Protein AF-A0A920SSQ0-F1 (afdb_monomer)

Sequence (78 aa):
MGDRYREGINKRREILGEDYVDQAQESTTAFDVDFQDFITRYAWGEVWERGVLDIRERHLITLAILCGSVHMKNSYAP

Secondary structure (DSSP, 8-state):
--HHHHHHHHHHHHHH-HHHHHHHHHT--TTTHHHHHHHIIIIIIIIITT-SS-HHHHHHHHHHHHHHHHHHHHTT--

Foldseek 3Di:
DDPLLVQLLVQCCVPVNDVVSVVVVVPDDPVCVVVVSVCSRDVRSDVVPVPPDDPVVVVVVVVVVVVVVVVVVVVPDD

Radius of gyration: 14.91 Å; Cα contacts (8 Å, |Δi|>4): 49; chains: 1; bounding box: 33×24×41 Å

Structure (mmCIF, N/CA/C/O backbone):
data_AF-A0A920SSQ0-F1
#
_entry.id   AF-A0A920SSQ0-F1
#
loop_
_atom_site.group_PDB
_atom_site.id
_atom_site.type_symbol
_atom_site.label_atom_id
_atom_site.label_alt_id
_atom_site.label_comp_id
_atom_site.label_asym_id
_atom_site.label_entity_id
_atom_site.label_seq_id
_atom_site.pdbx_PDB_ins_code
_atom_site.Cartn_x
_atom_site.Cartn_y
_atom_site.Cartn_z
_atom_site.occupancy
_atom_site.B_iso_or_equiv
_atom_site.auth_seq_id
_atom_site.auth_comp_id
_atom_site.auth_asym_id
_atom_si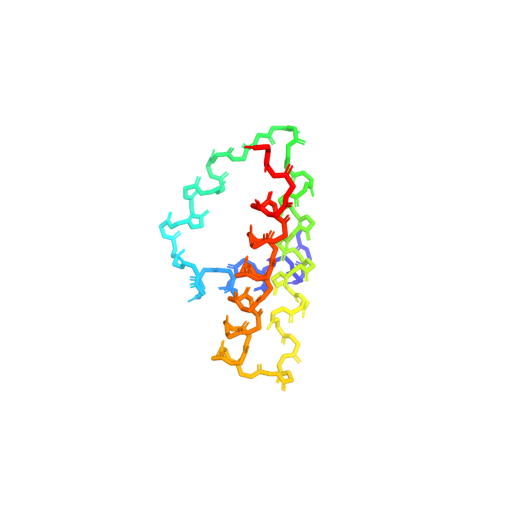te.auth_atom_id
_atom_site.pdbx_PDB_model_num
ATOM 1 N N . MET A 1 1 ? -13.472 11.127 -9.763 1.00 52.53 1 MET A N 1
ATOM 2 C CA . MET A 1 1 ? -12.401 10.123 -9.584 1.00 52.53 1 MET A CA 1
ATOM 3 C C . MET A 1 1 ? -11.653 9.969 -10.898 1.00 52.53 1 MET A C 1
ATOM 5 O O . MET A 1 1 ? -12.285 9.620 -11.884 1.00 52.53 1 MET A O 1
ATOM 9 N N . GLY A 1 2 ? -10.364 10.315 -10.939 1.00 69.00 2 GLY A N 1
ATOM 10 C CA . GLY A 1 2 ? -9.541 10.201 -12.152 1.00 69.00 2 GLY A CA 1
ATOM 11 C C . GLY A 1 2 ? -9.178 8.752 -12.493 1.00 69.00 2 GLY A C 1
ATOM 12 O O . GLY A 1 2 ? -9.294 7.872 -11.638 1.00 69.00 2 GLY A O 1
ATOM 13 N N . ASP A 1 3 ? -8.706 8.517 -13.720 1.00 86.38 3 ASP A N 1
ATOM 14 C CA . ASP A 1 3 ? -8.395 7.178 -14.251 1.00 86.38 3 ASP A CA 1
ATOM 15 C C . ASP A 1 3 ? -7.488 6.343 -13.334 1.00 86.38 3 ASP A C 1
ATOM 17 O O . ASP A 1 3 ? -7.751 5.161 -13.125 1.00 86.38 3 ASP A O 1
ATOM 21 N N . ARG A 1 4 ? -6.520 6.976 -12.657 1.00 91.50 4 ARG A N 1
ATOM 22 C CA . ARG A 1 4 ? -5.600 6.309 -11.717 1.00 91.50 4 ARG A CA 1
ATOM 23 C C . ARG A 1 4 ? -6.272 5.651 -10.518 1.00 91.50 4 ARG A C 1
ATOM 25 O O . ARG A 1 4 ? -5.800 4.624 -10.048 1.00 91.50 4 ARG A O 1
ATOM 32 N N . TYR A 1 5 ? -7.366 6.219 -10.007 1.00 94.50 5 TYR A N 1
ATOM 33 C CA . TYR A 1 5 ? -8.085 5.591 -8.893 1.00 94.50 5 TYR A CA 1
ATOM 34 C C . TYR A 1 5 ? -8.767 4.303 -9.359 1.00 94.50 5 TYR A C 1
ATOM 36 O O . TYR A 1 5 ? -8.717 3.285 -8.677 1.00 94.50 5 TYR A O 1
ATOM 44 N N . ARG A 1 6 ? -9.384 4.346 -10.546 1.00 95.06 6 ARG A N 1
ATOM 45 C CA . ARG A 1 6 ? -10.094 3.207 -11.135 1.00 95.06 6 ARG A CA 1
ATOM 46 C C . ARG A 1 6 ? -9.135 2.080 -11.521 1.00 95.06 6 ARG A C 1
ATOM 48 O O . ARG A 1 6 ? -9.419 0.921 -11.249 1.00 95.06 6 ARG A O 1
ATOM 55 N N . GLU A 1 7 ? -7.995 2.413 -12.115 1.00 94.81 7 GLU A N 1
ATOM 56 C CA . GLU A 1 7 ? -6.918 1.447 -12.371 1.00 94.81 7 GLU A CA 1
ATOM 57 C C . GLU A 1 7 ? -6.423 0.837 -11.054 1.00 94.81 7 GLU A C 1
ATOM 59 O O . GLU A 1 7 ? -6.385 -0.383 -10.900 1.00 94.81 7 GLU A O 1
ATOM 64 N N . GLY A 1 8 ? -6.161 1.686 -10.057 1.00 96.38 8 GLY A N 1
ATOM 65 C CA . GLY A 1 8 ? -5.694 1.249 -8.750 1.00 96.38 8 GLY A CA 1
ATOM 66 C C . GLY A 1 8 ? -6.658 0.313 -8.027 1.00 96.38 8 GLY A C 1
ATOM 67 O O . GLY A 1 8 ? -6.225 -0.712 -7.505 1.00 96.38 8 GLY A O 1
ATOM 68 N N . ILE A 1 9 ? -7.963 0.607 -8.013 1.00 96.62 9 ILE A N 1
ATOM 69 C CA . ILE A 1 9 ? -8.929 -0.266 -7.335 1.00 96.62 9 ILE A CA 1
ATOM 70 C C . ILE A 1 9 ? -9.049 -1.627 -8.033 1.00 96.62 9 ILE A C 1
ATOM 72 O O . ILE A 1 9 ? -9.115 -2.650 -7.355 1.00 96.62 9 ILE A O 1
ATOM 76 N N . ASN A 1 10 ? -8.975 -1.658 -9.368 1.00 96.06 10 ASN A N 1
ATOM 77 C CA . ASN A 1 10 ? -8.998 -2.901 -10.137 1.00 96.06 10 ASN A CA 1
ATOM 78 C C . ASN A 1 10 ? -7.757 -3.753 -9.850 1.00 96.06 10 ASN A C 1
ATOM 80 O O . ASN A 1 10 ? -7.887 -4.929 -9.516 1.00 96.06 10 ASN A O 1
ATOM 84 N N . LYS A 1 11 ? -6.560 -3.153 -9.893 1.00 95.81 11 LYS A N 1
ATOM 85 C CA . LYS A 1 11 ? -5.308 -3.855 -9.576 1.00 95.81 11 LYS A CA 1
ATOM 86 C C . LYS A 1 11 ? -5.279 -4.360 -8.137 1.00 95.81 11 LYS A C 1
ATOM 88 O O . LYS A 1 11 ? -4.824 -5.470 -7.871 1.00 95.81 11 LYS A O 1
ATOM 93 N N . ARG A 1 12 ? -5.790 -3.556 -7.200 1.00 96.12 12 ARG A N 1
ATOM 94 C CA . ARG A 1 12 ? -5.902 -3.927 -5.786 1.00 96.12 12 ARG A CA 1
ATOM 95 C C . ARG A 1 12 ? -6.801 -5.152 -5.606 1.00 96.12 12 ARG A C 1
ATOM 97 O O . ARG A 1 12 ? -6.416 -6.060 -4.875 1.00 96.12 12 ARG A O 1
ATOM 104 N N . ARG A 1 13 ? -7.951 -5.200 -6.289 1.00 97.19 13 ARG A N 1
ATOM 105 C CA . ARG A 1 13 ? -8.873 -6.352 -6.279 1.00 97.19 13 ARG A CA 1
ATOM 106 C C . ARG A 1 13 ? -8.277 -7.590 -6.938 1.00 97.19 13 ARG A C 1
ATOM 108 O O . ARG A 1 13 ? -8.423 -8.679 -6.401 1.00 97.19 13 ARG A O 1
ATOM 115 N N . GLU A 1 14 ? -7.560 -7.430 -8.046 1.00 95.31 14 GLU A N 1
ATOM 1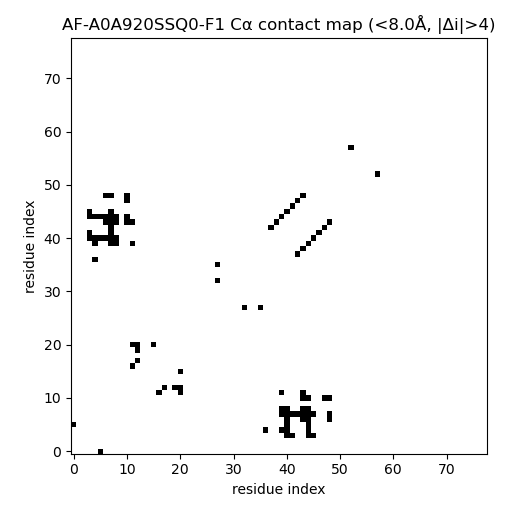16 C CA . GLU A 1 14 ? -6.864 -8.534 -8.721 1.00 95.31 14 GLU A CA 1
ATOM 117 C C . GLU A 1 14 ? -5.863 -9.239 -7.793 1.00 95.31 14 GLU A C 1
ATOM 119 O O . GLU A 1 14 ? -5.749 -10.461 -7.819 1.00 95.31 14 GLU A O 1
ATOM 124 N N . ILE A 1 15 ? -5.152 -8.476 -6.956 1.00 94.62 15 ILE A N 1
ATOM 125 C CA . ILE A 1 15 ? -4.072 -9.004 -6.111 1.00 94.62 15 ILE A CA 1
ATOM 126 C C . ILE A 1 15 ? -4.566 -9.462 -4.737 1.00 94.62 15 ILE A C 1
ATOM 128 O O . ILE A 1 15 ? -4.102 -10.483 -4.231 1.00 94.62 15 ILE A O 1
ATOM 132 N N . LEU A 1 16 ? -5.452 -8.695 -4.100 1.00 94.75 16 LEU A N 1
ATOM 133 C CA . LEU A 1 16 ? -5.902 -8.959 -2.728 1.00 94.75 16 LEU A CA 1
ATOM 134 C C . LEU A 1 16 ? -7.245 -9.699 -2.658 1.00 94.75 16 LEU A C 1
ATOM 136 O O . LEU A 1 16 ? -7.585 -10.219 -1.599 1.00 94.75 16 LEU A O 1
ATOM 140 N N . GLY A 1 17 ? -7.981 -9.770 -3.768 1.00 96.81 17 GLY A N 1
ATOM 141 C CA . GLY A 1 17 ? -9.333 -10.320 -3.836 1.00 96.81 17 GLY A CA 1
ATOM 142 C C . GLY A 1 17 ? -10.416 -9.272 -3.571 1.00 96.81 17 GLY A C 1
ATOM 143 O O . GLY A 1 17 ? -10.190 -8.284 -2.871 1.00 96.81 17 GLY A O 1
ATOM 144 N N . GLU A 1 18 ? -11.604 -9.488 -4.141 1.00 96.50 18 GLU A N 1
ATOM 145 C CA . GLU A 1 18 ? -12.733 -8.554 -4.016 1.00 96.50 18 GLU A CA 1
ATOM 146 C C . GLU A 1 18 ? -13.213 -8.423 -2.569 1.00 96.50 18 GLU A C 1
ATOM 148 O O . GLU A 1 18 ? -13.211 -7.313 -2.045 1.00 96.50 18 GLU A O 1
ATOM 153 N N . ASP A 1 19 ? -13.497 -9.544 -1.896 1.00 97.06 19 ASP A N 1
ATOM 154 C CA . ASP A 1 19 ? -14.016 -9.559 -0.519 1.00 97.06 19 ASP A CA 1
ATOM 155 C C . ASP A 1 19 ? -13.121 -8.778 0.458 1.00 97.06 19 ASP A C 1
ATOM 157 O O . ASP A 1 19 ? -13.600 -8.023 1.304 1.00 97.06 19 ASP A O 1
ATOM 161 N N . TYR A 1 20 ? -11.797 -8.923 0.321 1.00 94.75 20 TYR A N 1
ATOM 162 C CA . TYR A 1 20 ? -10.837 -8.213 1.166 1.00 94.75 20 TYR A CA 1
ATOM 163 C C . TYR A 1 20 ? -10.866 -6.703 0.913 1.00 94.75 20 TYR A C 1
ATOM 165 O O . TYR A 1 20 ? -10.774 -5.902 1.847 1.00 94.75 20 TYR A O 1
ATOM 173 N N . VAL A 1 21 ? -10.955 -6.299 -0.356 1.00 95.81 21 VAL A N 1
ATOM 174 C CA . VAL A 1 21 ? -10.998 -4.882 -0.723 1.00 95.81 21 VAL A CA 1
ATOM 175 C C . VAL A 1 21 ? -12.306 -4.250 -0.274 1.00 95.81 21 VAL A C 1
ATOM 177 O O . VAL A 1 21 ? -12.262 -3.143 0.258 1.00 95.81 21 VAL A O 1
ATOM 180 N N . ASP A 1 22 ? -13.426 -4.952 -0.412 1.00 95.31 22 ASP A N 1
ATOM 181 C CA . ASP A 1 22 ? -14.740 -4.455 -0.006 1.00 95.31 22 ASP A CA 1
ATOM 182 C C . ASP A 1 22 ? -14.799 -4.252 1.507 1.00 95.31 22 ASP A C 1
ATOM 184 O O . ASP A 1 22 ? -15.110 -3.152 1.963 1.00 95.31 22 ASP A O 1
ATOM 188 N N . GLN A 1 23 ? -14.343 -5.235 2.290 1.00 95.00 23 GLN A N 1
ATOM 189 C CA . GLN A 1 23 ? -14.229 -5.081 3.741 1.00 95.00 23 GLN A CA 1
ATOM 190 C C . GLN A 1 23 ? -13.315 -3.903 4.126 1.00 95.00 23 GLN A C 1
ATOM 192 O O . GLN A 1 23 ? -13.626 -3.134 5.040 1.00 95.00 23 GLN A O 1
ATOM 197 N N . ALA A 1 24 ? -12.185 -3.728 3.433 1.00 91.62 24 ALA A N 1
ATOM 198 C CA . ALA A 1 24 ? -11.282 -2.608 3.691 1.00 91.62 24 ALA A CA 1
ATOM 199 C C . ALA A 1 24 ? -11.937 -1.251 3.366 1.00 91.62 24 ALA A C 1
ATOM 201 O O . ALA A 1 24 ? -11.7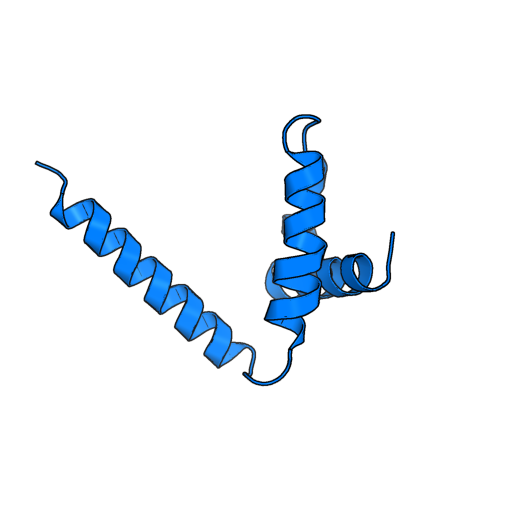68 -0.293 4.125 1.00 91.62 24 ALA A O 1
ATOM 202 N N . GLN A 1 25 ? -12.707 -1.161 2.278 1.00 92.69 25 GLN A N 1
ATOM 203 C CA . GLN A 1 25 ? -13.442 0.051 1.911 1.00 92.69 25 GLN A CA 1
ATOM 204 C C . GLN A 1 25 ? -14.554 0.366 2.916 1.00 92.69 25 GLN A C 1
ATOM 206 O O . GLN A 1 25 ? -14.671 1.515 3.335 1.00 92.69 25 GLN A O 1
ATOM 211 N N . GLU A 1 26 ? -15.306 -0.635 3.372 1.00 95.19 26 GLU A N 1
ATOM 212 C CA . GLU A 1 26 ? -16.334 -0.466 4.408 1.00 95.19 26 GLU A CA 1
ATOM 213 C C . GLU A 1 26 ? -15.749 -0.006 5.748 1.00 95.19 26 GLU A C 1
ATOM 215 O O . GLU A 1 26 ? -16.378 0.764 6.472 1.00 95.19 26 GLU A O 1
ATOM 220 N N . SER A 1 27 ? -14.524 -0.432 6.067 1.00 93.94 27 SER A N 1
ATOM 221 C CA . SER A 1 27 ? -13.822 -0.015 7.286 1.00 93.94 27 SER A CA 1
ATOM 222 C C . SER A 1 27 ? -13.202 1.388 7.211 1.00 93.94 27 SER A C 1
ATOM 224 O O . SER A 1 27 ? -12.651 1.861 8.206 1.00 93.94 27 SER A O 1
ATOM 226 N N . THR A 1 28 ? -13.278 2.056 6.053 1.00 95.06 28 THR A N 1
ATOM 227 C CA . THR A 1 28 ? -12.723 3.403 5.872 1.00 95.06 28 THR A CA 1
ATOM 228 C C . THR A 1 28 ? -13.500 4.418 6.705 1.00 95.06 28 THR A C 1
ATOM 230 O O . THR A 1 28 ? -14.728 4.474 6.698 1.00 95.06 28 THR A O 1
ATOM 233 N N . THR A 1 29 ? -12.766 5.268 7.408 1.00 96.50 29 THR A N 1
ATOM 234 C CA . THR A 1 29 ? -13.290 6.309 8.289 1.00 96.50 29 THR A CA 1
ATOM 235 C C . THR A 1 29 ? -13.040 7.700 7.707 1.00 96.50 29 THR A C 1
ATOM 237 O O . THR A 1 29 ? -12.231 7.893 6.802 1.00 96.50 29 THR A O 1
ATOM 240 N N . ALA A 1 30 ? -13.684 8.722 8.277 1.00 96.38 30 ALA A N 1
ATOM 241 C CA . ALA A 1 30 ? -13.413 10.112 7.902 1.00 96.38 30 ALA A CA 1
ATOM 242 C C . ALA A 1 30 ? -11.961 10.548 8.184 1.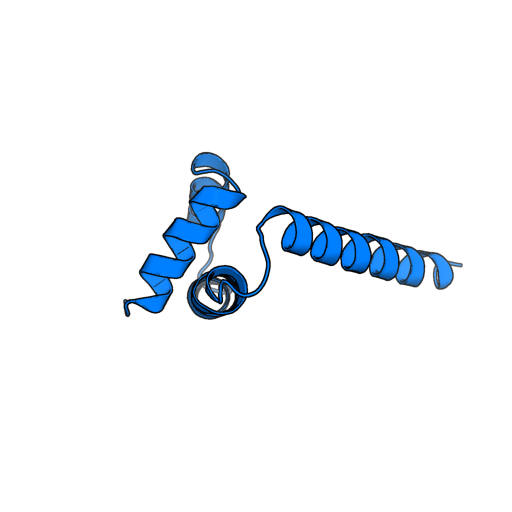00 96.38 30 ALA A C 1
ATOM 244 O O . ALA A 1 30 ? -11.492 11.515 7.593 1.00 96.38 30 ALA A O 1
ATOM 245 N N . PHE A 1 31 ? -11.254 9.858 9.085 1.00 96.81 31 PHE A N 1
ATOM 246 C CA . PHE A 1 31 ? -9.866 10.172 9.418 1.00 96.81 31 PHE A CA 1
ATOM 247 C C . PHE A 1 31 ? -8.881 9.684 8.348 1.00 96.81 31 PHE A C 1
ATOM 249 O O . PHE A 1 31 ? -7.895 10.363 8.076 1.00 96.81 31 PHE A O 1
ATOM 256 N N . ASP A 1 32 ? -9.130 8.521 7.742 1.00 96.12 32 ASP A N 1
ATOM 257 C CA . ASP A 1 32 ? -8.197 7.878 6.812 1.00 96.12 32 ASP A CA 1
ATOM 258 C C . ASP A 1 32 ? -8.667 7.878 5.351 1.00 96.12 32 ASP A C 1
ATOM 260 O O . ASP A 1 32 ? -7.919 7.431 4.485 1.00 96.12 32 ASP A O 1
ATOM 264 N N . VAL A 1 33 ? -9.845 8.431 5.042 1.00 95.69 33 VAL A N 1
ATOM 265 C CA . VAL A 1 33 ? -10.393 8.488 3.673 1.00 95.69 33 VAL A CA 1
ATOM 266 C C . VAL A 1 33 ? -9.418 9.079 2.647 1.00 95.69 33 VAL A C 1
ATOM 268 O O . VAL A 1 33 ? -9.211 8.488 1.586 1.00 95.69 33 VAL A O 1
ATOM 271 N N . ASP A 1 34 ? -8.745 10.184 2.977 1.00 95.62 34 ASP A N 1
ATOM 272 C CA . ASP A 1 34 ? -7.777 10.820 2.074 1.00 95.62 34 ASP A CA 1
ATOM 273 C C . ASP A 1 34 ? -6.532 9.945 1.876 1.00 95.62 34 ASP A C 1
ATOM 275 O O . ASP A 1 34 ? -5.952 9.890 0.788 1.00 95.62 34 ASP A O 1
ATOM 279 N N . PHE A 1 35 ? -6.136 9.204 2.915 1.00 95.31 35 PHE A N 1
ATOM 280 C CA . PHE A 1 35 ? -5.036 8.252 2.829 1.00 95.31 35 PHE A CA 1
ATOM 281 C C . PHE A 1 35 ? -5.414 7.026 1.986 1.00 95.31 35 PHE A C 1
ATOM 283 O O . PHE A 1 35 ? -4.602 6.571 1.177 1.00 95.31 35 PHE A O 1
ATOM 290 N N . GLN A 1 36 ? -6.647 6.525 2.105 1.00 95.69 36 GLN A N 1
ATOM 291 C CA . GLN A 1 36 ? -7.154 5.433 1.268 1.00 95.69 36 GLN A CA 1
ATOM 292 C C . GLN A 1 36 ? -7.212 5.839 -0.208 1.00 95.69 36 GLN A C 1
ATOM 294 O O . GLN A 1 36 ? -6.797 5.060 -1.073 1.00 95.69 36 GLN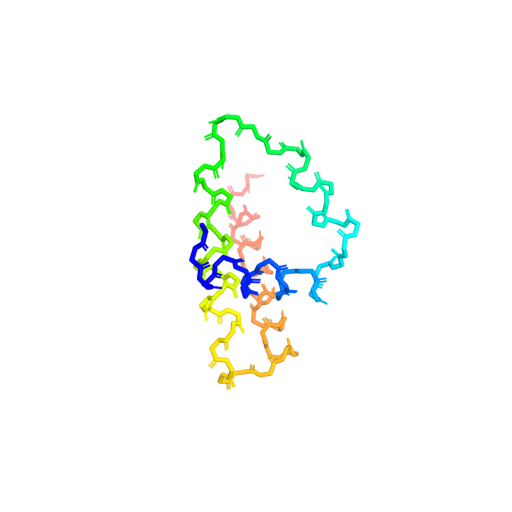 A O 1
ATOM 299 N N . ASP A 1 37 ? -7.666 7.059 -0.514 1.00 95.00 37 ASP A N 1
ATOM 300 C CA . ASP A 1 37 ? -7.641 7.598 -1.878 1.00 95.00 37 ASP A CA 1
ATOM 301 C C . ASP A 1 37 ? -6.206 7.716 -2.411 1.00 95.00 37 ASP A C 1
ATOM 303 O O . ASP A 1 37 ? -5.907 7.239 -3.512 1.00 95.00 37 ASP A O 1
ATOM 307 N N . PHE A 1 38 ? -5.294 8.273 -1.609 1.00 95.94 38 PHE A N 1
ATOM 308 C CA . PHE A 1 38 ? -3.884 8.395 -1.969 1.00 95.94 38 PHE A CA 1
ATOM 309 C C . PHE A 1 38 ? -3.235 7.037 -2.266 1.00 95.94 38 PHE A C 1
ATOM 311 O O . PHE A 1 38 ? -2.649 6.866 -3.337 1.00 95.94 38 PHE A O 1
ATOM 318 N N . ILE A 1 39 ? -3.362 6.058 -1.365 1.00 95.75 39 ILE A N 1
ATOM 319 C CA . ILE A 1 39 ? -2.780 4.722 -1.552 1.00 95.75 39 ILE A CA 1
ATOM 320 C C . ILE A 1 39 ? -3.398 4.021 -2.764 1.00 95.75 39 ILE A C 1
ATOM 322 O O . ILE A 1 39 ? -2.675 3.377 -3.527 1.00 95.75 39 ILE A O 1
ATOM 326 N N . THR A 1 40 ? -4.705 4.177 -2.991 1.00 96.38 40 THR A N 1
ATOM 327 C CA . THR A 1 40 ? -5.381 3.593 -4.159 1.00 96.38 40 THR A CA 1
ATOM 328 C C . THR A 1 40 ? -4.836 4.170 -5.463 1.00 96.38 40 THR A C 1
ATOM 330 O O . THR A 1 40 ? -4.461 3.411 -6.352 1.00 96.38 40 THR A O 1
ATOM 333 N N . ARG A 1 41 ? -4.698 5.494 -5.579 1.00 96.62 41 ARG A N 1
ATOM 334 C CA . ARG A 1 41 ? -4.154 6.113 -6.799 1.00 96.62 41 ARG A CA 1
ATOM 335 C C . ARG A 1 41 ? -2.668 5.846 -6.995 1.00 96.62 41 ARG A C 1
ATOM 337 O O . ARG A 1 41 ? -2.262 5.516 -8.099 1.00 96.62 41 ARG A O 1
ATOM 344 N N . TYR A 1 42 ? -1.866 6.016 -5.949 1.00 96.06 42 TYR A N 1
ATOM 345 C CA . TYR A 1 42 ? -0.413 6.011 -6.077 1.00 96.06 42 TYR A CA 1
ATOM 346 C C . TYR A 1 42 ? 0.170 4.599 -6.012 1.00 96.06 42 TYR A C 1
ATOM 348 O O . TYR A 1 42 ? 0.797 4.132 -6.961 1.00 96.06 42 TYR A O 1
ATOM 356 N N . ALA A 1 43 ? -0.051 3.879 -4.909 1.00 95.31 43 ALA A N 1
ATOM 357 C CA . ALA A 1 43 ? 0.538 2.553 -4.757 1.00 95.31 43 ALA A CA 1
ATOM 358 C C . ALA A 1 43 ? -0.048 1.596 -5.802 1.00 95.31 43 ALA A C 1
ATOM 360 O O . ALA A 1 43 ? 0.701 0.972 -6.553 1.00 95.31 43 ALA A O 1
ATOM 361 N N . TRP A 1 44 ? -1.376 1.522 -5.898 1.00 96.06 44 TRP A N 1
ATOM 362 C CA . TRP A 1 44 ? -2.029 0.578 -6.801 1.00 96.06 44 TRP A CA 1
ATOM 363 C C . TRP A 1 44 ? -2.104 1.088 -8.242 1.00 96.06 44 TRP A C 1
ATOM 365 O O . TRP A 1 44 ? -1.701 0.365 -9.147 1.00 96.06 44 TRP A O 1
ATOM 375 N N . GLY A 1 45 ? -2.550 2.330 -8.454 1.00 95.31 45 GLY A N 1
ATOM 376 C CA . GLY A 1 45 ? -2.743 2.905 -9.792 1.00 95.31 45 GLY A CA 1
ATOM 377 C C . GLY A 1 45 ? -1.472 3.366 -10.515 1.00 95.31 45 GLY A C 1
ATOM 378 O O . GLY A 1 45 ? -1.522 3.609 -11.718 1.00 95.31 45 GLY A O 1
ATOM 379 N N . GLU A 1 46 ? -0.328 3.477 -9.827 1.00 93.56 46 GLU A N 1
ATOM 380 C CA . GLU A 1 46 ? 0.952 3.823 -10.464 1.00 93.56 46 GLU A CA 1
ATOM 381 C C . GLU A 1 46 ? 2.026 2.759 -10.228 1.00 93.56 46 GLU A C 1
ATOM 383 O O . GLU A 1 46 ? 2.556 2.188 -11.183 1.00 93.56 46 GLU A O 1
ATOM 388 N 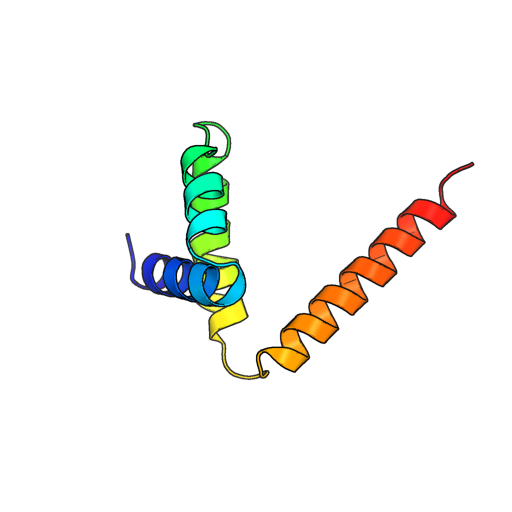N . VAL A 1 47 ? 2.375 2.465 -8.970 1.00 93.75 47 VAL A N 1
ATOM 389 C CA . VAL A 1 47 ? 3.527 1.592 -8.673 1.00 93.75 47 VAL A CA 1
ATOM 390 C C . VAL A 1 47 ? 3.266 0.154 -9.125 1.00 93.75 47 VAL A C 1
ATOM 392 O O . VAL A 1 47 ? 4.118 -0.440 -9.801 1.00 93.75 47 VAL A O 1
ATOM 395 N N . TRP A 1 48 ? 2.108 -0.411 -8.779 1.00 93.75 48 TRP A N 1
ATOM 396 C CA . TRP A 1 48 ? 1.725 -1.769 -9.182 1.00 93.75 48 TRP A CA 1
ATOM 397 C C . TRP A 1 48 ? 1.421 -1.876 -10.682 1.00 93.75 48 TRP A C 1
ATOM 399 O O . TRP A 1 48 ? 1.830 -2.858 -11.299 1.00 93.75 48 TRP A O 1
ATOM 409 N N . GLU A 1 49 ? 0.846 -0.839 -11.293 1.00 90.25 49 GLU A N 1
ATOM 410 C CA . GLU A 1 49 ? 0.535 -0.799 -12.733 1.00 90.25 49 GLU A CA 1
ATOM 411 C C . GLU A 1 49 ? 1.747 -0.556 -13.652 1.00 90.25 49 GLU A C 1
ATOM 413 O O . GLU A 1 49 ? 1.676 -0.803 -14.852 1.00 90.25 49 GLU A O 1
ATOM 418 N N . ARG A 1 50 ? 2.909 -0.133 -13.127 1.00 90.19 50 ARG A N 1
ATOM 419 C CA . ARG A 1 50 ? 4.085 0.249 -13.945 1.00 90.19 50 ARG A CA 1
ATOM 420 C C . ARG A 1 50 ? 4.610 -0.826 -14.920 1.00 90.19 50 ARG A C 1
ATOM 422 O O . ARG A 1 50 ? 5.431 -0.504 -15.768 1.00 90.19 50 ARG A O 1
ATOM 429 N N . GLY A 1 51 ? 4.221 -2.096 -14.775 1.00 87.00 51 GLY A N 1
ATOM 430 C CA . GLY A 1 51 ? 4.487 -3.162 -15.759 1.00 87.00 51 GLY A CA 1
ATOM 431 C C . GLY A 1 51 ? 5.947 -3.593 -15.992 1.00 87.00 51 GLY A C 1
ATOM 432 O O . GLY A 1 51 ? 6.183 -4.476 -16.804 1.00 87.00 51 GLY A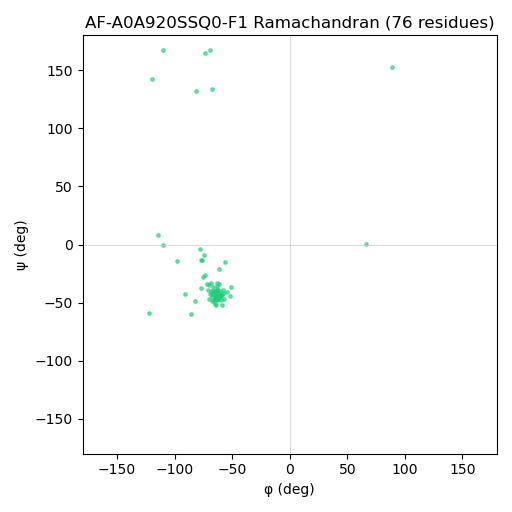 O 1
ATOM 433 N N . VAL A 1 52 ? 6.932 -3.008 -15.300 1.00 93.69 52 VAL A N 1
ATOM 434 C CA . VAL A 1 52 ? 8.365 -3.353 -15.472 1.00 93.69 52 VAL A CA 1
ATOM 435 C C . VAL A 1 52 ? 8.738 -4.689 -14.816 1.00 93.69 52 VAL A C 1
ATOM 437 O O . VAL A 1 52 ? 9.681 -5.337 -15.250 1.00 93.69 52 VAL A O 1
ATOM 440 N N . LEU A 1 53 ? 8.013 -5.070 -13.764 1.00 94.12 53 LEU A N 1
ATOM 441 C CA . LEU A 1 53 ? 8.197 -6.318 -13.026 1.00 94.12 53 LEU A CA 1
ATOM 442 C C . LEU A 1 53 ? 6.918 -7.136 -13.101 1.00 94.12 53 LEU A C 1
ATOM 444 O O . LEU A 1 53 ? 5.821 -6.562 -12.995 1.00 94.12 53 LEU A O 1
ATOM 448 N N . ASP A 1 54 ? 7.071 -8.451 -13.214 1.00 93.94 54 ASP A N 1
ATOM 449 C CA . ASP A 1 54 ? 5.948 -9.371 -13.127 1.00 93.94 54 ASP A CA 1
ATOM 450 C C . ASP A 1 54 ? 5.372 -9.419 -11.694 1.00 93.94 54 ASP A C 1
ATOM 452 O O . ASP A 1 54 ? 5.931 -8.891 -10.723 1.00 93.94 54 ASP A O 1
ATOM 456 N N . ILE A 1 55 ? 4.192 -10.023 -11.552 1.00 92.00 55 ILE A N 1
ATOM 457 C CA . ILE A 1 55 ? 3.491 -10.102 -10.262 1.00 92.00 55 ILE A CA 1
ATOM 458 C C . ILE A 1 55 ? 4.306 -10.908 -9.235 1.00 92.00 55 ILE A C 1
ATOM 460 O O . ILE A 1 55 ? 4.335 -10.560 -8.052 1.00 92.00 55 ILE A O 1
ATOM 464 N N . ARG A 1 56 ? 5.016 -11.956 -9.670 1.00 95.19 56 ARG A N 1
ATOM 465 C CA . ARG A 1 56 ? 5.816 -12.815 -8.792 1.00 95.19 56 ARG A CA 1
ATOM 466 C C . ARG A 1 56 ? 7.013 -12.055 -8.225 1.00 95.19 56 ARG A C 1
ATOM 468 O O . ARG A 1 56 ? 7.259 -12.134 -7.024 1.00 95.19 56 ARG A O 1
ATOM 475 N N . GLU A 1 57 ? 7.729 -11.306 -9.052 1.00 96.62 57 GLU A N 1
ATOM 476 C CA . GLU A 1 57 ? 8.855 -10.457 -8.660 1.00 96.62 57 GLU A CA 1
ATOM 477 C C . GLU A 1 57 ? 8.418 -9.405 -7.641 1.00 96.62 57 GLU A C 1
ATOM 479 O O . GLU A 1 57 ? 9.074 -9.215 -6.615 1.00 96.62 57 GLU A O 1
ATOM 484 N N . ARG A 1 58 ? 7.263 -8.770 -7.869 1.00 95.00 58 ARG A N 1
ATOM 485 C CA . ARG A 1 58 ? 6.693 -7.791 -6.933 1.00 95.00 58 ARG A CA 1
ATOM 486 C C . ARG A 1 58 ? 6.381 -8.418 -5.581 1.00 95.00 58 ARG A C 1
ATOM 488 O O . ARG A 1 58 ? 6.788 -7.867 -4.561 1.00 95.00 58 ARG A O 1
ATOM 495 N N . HIS A 1 59 ? 5.745 -9.589 -5.562 1.00 95.00 59 HIS A N 1
ATOM 496 C CA . HIS A 1 59 ? 5.499 -10.314 -4.317 1.00 95.00 59 HIS A CA 1
ATOM 497 C C . HIS A 1 59 ? 6.793 -10.691 -3.593 1.00 95.00 59 HIS A C 1
ATOM 499 O O . HIS A 1 59 ? 6.881 -10.499 -2.381 1.00 95.00 59 HIS A O 1
ATOM 505 N N . LEU A 1 60 ? 7.811 -11.176 -4.311 1.00 96.94 60 LEU A N 1
ATOM 506 C CA . LEU A 1 60 ? 9.109 -11.510 -3.716 1.00 96.94 60 LEU A CA 1
ATOM 507 C C . LEU A 1 60 ? 9.770 -10.287 -3.070 1.00 96.94 60 LEU A C 1
ATOM 509 O O . LEU A 1 60 ? 10.261 -10.387 -1.947 1.00 96.94 60 LEU A O 1
ATOM 513 N N . ILE A 1 61 ? 9.737 -9.129 -3.733 1.00 95.38 61 ILE A N 1
ATOM 514 C CA . ILE A 1 61 ? 10.272 -7.875 -3.185 1.00 95.38 61 ILE A CA 1
ATOM 515 C C . ILE A 1 61 ? 9.480 -7.441 -1.948 1.00 95.38 61 ILE A C 1
ATOM 517 O O . ILE A 1 61 ? 10.083 -7.113 -0.925 1.00 95.38 61 ILE A O 1
ATOM 521 N N . THR A 1 62 ? 8.144 -7.469 -2.004 1.00 94.00 62 THR A N 1
ATOM 522 C CA . THR A 1 62 ? 7.295 -7.142 -0.848 1.00 94.00 62 THR A CA 1
ATOM 523 C C . THR A 1 62 ? 7.626 -8.038 0.344 1.00 94.00 62 THR A C 1
ATOM 525 O O . THR A 1 62 ? 7.837 -7.532 1.445 1.00 94.00 62 THR A O 1
ATOM 528 N N . LEU A 1 63 ? 7.739 -9.351 0.131 1.00 95.19 63 LEU A N 1
ATOM 529 C CA . LEU A 1 63 ? 8.098 -10.305 1.180 1.00 95.19 63 LEU A CA 1
ATOM 530 C C . LEU A 1 63 ? 9.506 -10.055 1.726 1.00 95.19 63 LEU A C 1
ATOM 532 O O . LEU A 1 63 ? 9.677 -10.028 2.940 1.00 95.19 63 LEU A O 1
ATOM 536 N N . ALA A 1 64 ? 10.499 -9.809 0.869 1.00 96.12 64 ALA A N 1
ATOM 537 C CA . ALA A 1 64 ? 11.863 -9.512 1.303 1.00 96.12 64 ALA A CA 1
ATOM 538 C C . ALA A 1 64 ? 11.922 -8.264 2.203 1.00 96.12 64 ALA A C 1
ATOM 540 O O . ALA A 1 64 ? 12.566 -8.289 3.254 1.00 96.12 64 ALA A O 1
ATOM 541 N N . ILE A 1 65 ? 11.199 -7.198 1.837 1.00 94.88 65 ILE A N 1
ATOM 542 C CA . ILE A 1 65 ? 11.103 -5.971 2.641 1.00 94.88 65 ILE A CA 1
ATOM 543 C C . ILE A 1 65 ? 10.414 -6.252 3.982 1.00 94.88 65 ILE A C 1
ATOM 545 O O . ILE A 1 65 ? 10.902 -5.809 5.025 1.00 94.88 65 ILE A O 1
ATOM 549 N N . LEU A 1 66 ? 9.303 -6.995 3.986 1.00 93.31 66 LEU A N 1
ATOM 550 C CA . LEU A 1 66 ? 8.582 -7.347 5.214 1.00 93.31 66 LEU A CA 1
ATOM 551 C C . LEU A 1 66 ? 9.434 -8.225 6.144 1.00 93.31 66 LEU A C 1
ATOM 553 O O . LEU A 1 66 ? 9.545 -7.930 7.331 1.00 93.31 66 LEU A O 1
ATOM 557 N N . CYS A 1 67 ? 10.105 -9.249 5.617 1.00 92.12 67 CYS A N 1
ATOM 558 C CA . CYS A 1 67 ? 11.012 -10.093 6.395 1.00 92.12 67 CYS A CA 1
ATOM 559 C C . CYS A 1 67 ? 12.175 -9.286 6.991 1.00 92.12 67 CYS A C 1
ATOM 561 O O . CYS A 1 67 ? 12.478 -9.429 8.176 1.00 92.12 67 CYS A O 1
ATOM 563 N N . GLY A 1 68 ? 12.794 -8.400 6.202 1.00 90.81 68 GLY A N 1
ATOM 564 C CA . GLY A 1 68 ? 13.879 -7.538 6.676 1.00 90.81 68 GLY A CA 1
ATOM 565 C C . GLY A 1 68 ? 13.431 -6.546 7.756 1.00 90.81 68 GLY A C 1
ATOM 566 O O . GLY A 1 68 ? 14.110 -6.370 8.767 1.00 90.81 68 GLY A O 1
ATOM 567 N N . SER A 1 69 ? 12.258 -5.933 7.588 1.00 83.44 69 SER A N 1
ATOM 568 C CA . SER A 1 69 ? 11.722 -4.953 8.544 1.00 83.44 69 SER A CA 1
ATOM 569 C C . SER A 1 69 ? 11.237 -5.584 9.853 1.00 83.44 69 SER A C 1
ATOM 571 O O . SER A 1 69 ? 11.425 -4.993 10.920 1.00 83.44 69 SER A O 1
ATOM 573 N N . VAL A 1 70 ? 10.683 -6.801 9.811 1.00 75.44 70 VAL A N 1
ATOM 574 C CA . VAL A 1 70 ? 10.357 -7.574 11.021 1.00 75.44 70 VAL A CA 1
ATOM 575 C C . VAL A 1 70 ? 11.625 -7.944 11.790 1.00 75.44 70 VAL A C 1
ATOM 577 O O . VAL A 1 70 ? 11.664 -7.773 13.009 1.00 75.44 70 VAL A O 1
ATOM 580 N N . HIS A 1 71 ? 12.679 -8.386 11.096 1.00 67.56 71 HIS A N 1
ATOM 581 C CA . HIS A 1 71 ? 13.956 -8.695 11.740 1.00 67.56 71 HIS A CA 1
ATOM 582 C C . HIS A 1 71 ? 14.539 -7.467 12.454 1.00 67.56 71 HIS A C 1
ATOM 584 O O . HIS A 1 71 ? 14.931 -7.568 13.614 1.00 67.56 71 HIS A O 1
ATOM 590 N N . MET A 1 72 ? 14.490 -6.292 11.815 1.00 62.25 72 MET A N 1
ATOM 591 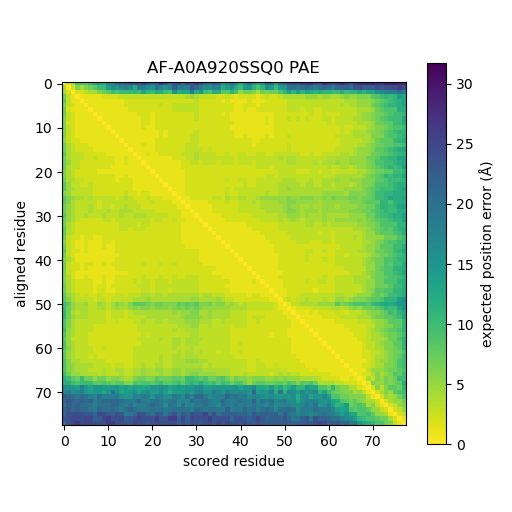C CA . MET A 1 72 ? 14.982 -5.052 12.415 1.00 62.25 72 MET A CA 1
ATOM 592 C C . MET A 1 72 ? 14.237 -4.691 13.709 1.00 62.25 72 MET A C 1
ATOM 594 O O . MET A 1 72 ? 14.877 -4.304 14.678 1.00 62.25 72 MET A O 1
ATOM 598 N N . LYS A 1 73 ? 12.908 -4.871 13.783 1.00 61.06 73 LYS A N 1
ATOM 599 C CA . LYS A 1 73 ? 12.157 -4.662 15.037 1.00 61.06 73 LYS A CA 1
ATOM 600 C C . LYS A 1 73 ? 12.578 -5.625 16.151 1.00 61.06 73 LYS A C 1
ATOM 602 O O . LYS A 1 73 ? 12.664 -5.207 17.300 1.00 61.06 73 LYS A O 1
ATOM 607 N N . ASN A 1 74 ? 12.842 -6.890 15.823 1.00 60.16 74 ASN A N 1
ATOM 608 C CA . ASN A 1 74 ? 13.198 -7.901 16.821 1.00 60.16 74 ASN A CA 1
ATOM 609 C C . ASN A 1 74 ? 14.629 -7.730 17.364 1.00 60.16 74 ASN A C 1
ATOM 611 O O . ASN A 1 74 ? 14.896 -8.102 18.498 1.00 60.16 74 ASN A O 1
ATOM 615 N N . SER A 1 75 ? 15.537 -7.130 16.588 1.00 58.41 75 SER A N 1
ATOM 616 C CA . SER A 1 75 ? 16.905 -6.808 17.028 1.00 58.41 75 SER A CA 1
ATOM 617 C C . SER A 1 75 ? 17.001 -5.616 17.995 1.00 58.41 75 SER A C 1
ATOM 619 O O . SER A 1 75 ? 18.076 -5.378 18.540 1.00 58.41 75 SER A O 1
ATOM 621 N N . TYR A 1 76 ? 15.906 -4.876 18.215 1.00 58.69 76 TYR A N 1
ATOM 622 C CA . TYR A 1 76 ? 15.811 -3.774 19.187 1.00 58.69 76 TYR A CA 1
ATOM 623 C C . TYR A 1 76 ? 14.825 -4.056 20.340 1.00 58.69 76 TYR A C 1
ATOM 625 O O . TYR A 1 76 ? 14.535 -3.152 21.125 1.00 58.69 76 TYR A O 1
ATOM 633 N N . ALA A 1 77 ? 14.295 -5.279 20.450 1.00 56.09 77 ALA A N 1
ATOM 634 C CA . ALA A 1 77 ? 13.541 -5.708 21.627 1.00 56.09 77 ALA A CA 1
ATOM 635 C C . ALA A 1 77 ? 14.528 -6.147 22.736 1.00 56.09 77 ALA A C 1
ATOM 637 O O . ALA A 1 77 ? 15.479 -6.859 22.408 1.00 56.09 77 ALA A O 1
ATOM 638 N N . PRO A 1 78 ? 14.365 -5.6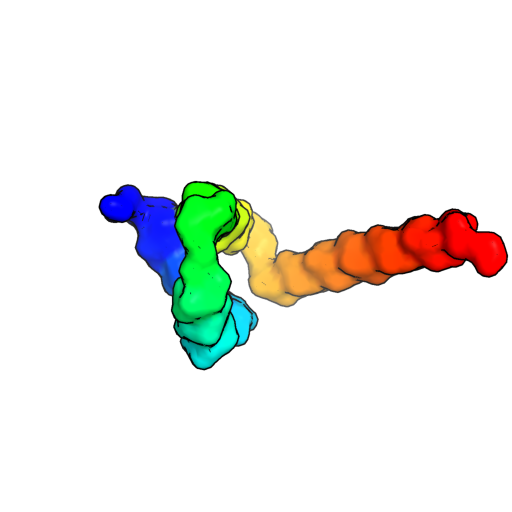97 23.998 1.00 58.97 78 PRO A N 1
ATOM 639 C CA . PRO A 1 78 ? 15.218 -6.113 25.116 1.00 58.97 78 PRO A CA 1
ATOM 640 C C . PRO A 1 78 ? 15.056 -7.595 25.476 1.00 58.97 78 PRO A C 1
ATOM 642 O O . PRO A 1 78 ? 13.947 -8.142 25.270 1.00 58.97 78 PRO A O 1
#

Mean predicted aligned error: 5.31 Å

pLDDT: mean 89.9, std 11.84, range [52.53, 97.19]

Solvent-accessible surface area (backbone atoms only — not comparable to full-atom values): 4419 Å² total; per-residue (Å²): 134,58,72,41,42,59,48,3,51,52,51,44,28,74,74,64,34,57,71,56,48,52,54,53,58,72,67,57,43,92,88,46,46,68,56,52,52,48,46,30,26,47,51,29,28,42,66,67,60,64,70,86,62,56,72,67,57,50,51,52,52,53,49,52,51,50,55,52,52,53,50,56,56,59,76,71,56,134